Protein AF-A0AAV6DG03-F1 (afdb_monomer_lite)

pLDDT: mean 88.08, std 16.01, range [41.09, 98.75]

Structure (mmCIF, N/CA/C/O backbone):
data_AF-A0AAV6DG03-F1
#
_entry.id   AF-A0AAV6DG03-F1
#
loop_
_atom_site.group_PDB
_atom_site.id
_atom_site.type_symbol
_atom_site.label_atom_id
_atom_site.label_alt_id
_atom_site.label_comp_id
_atom_site.label_asym_id
_atom_site.label_entity_id
_atom_site.label_seq_id
_atom_site.pdbx_PDB_ins_code
_atom_site.Cartn_x
_atom_site.Cartn_y
_atom_site.Cartn_z
_atom_site.occupancy
_atom_site.B_iso_or_equiv
_atom_site.auth_seq_id
_atom_site.auth_comp_id
_atom_site.auth_asym_id
_atom_site.auth_atom_id
_atom_site.pdbx_PDB_model_num
ATOM 1 N N . MET A 1 1 ? -3.449 21.481 -20.543 1.00 41.09 1 MET A N 1
ATOM 2 C CA . MET A 1 1 ? -3.946 20.099 -20.385 1.00 41.09 1 MET A CA 1
ATOM 3 C C . MET A 1 1 ? -2.987 19.393 -19.448 1.00 41.09 1 MET A C 1
ATOM 5 O O . MET A 1 1 ? -1.796 19.455 -19.712 1.00 41.09 1 MET A O 1
ATOM 9 N N . SER A 1 2 ? -3.464 18.843 -18.330 1.00 46.25 2 SER A N 1
ATOM 10 C CA . SER A 1 2 ? -2.593 18.163 -17.365 1.00 46.25 2 SER A CA 1
ATOM 11 C C . SER A 1 2 ? -2.051 16.882 -17.987 1.00 46.25 2 SER A C 1
ATOM 13 O O . SER A 1 2 ? -2.810 15.956 -18.266 1.00 46.25 2 SER A O 1
ATOM 15 N N . GLU A 1 3 ? -0.747 16.858 -18.235 1.00 53.16 3 GLU A N 1
ATOM 16 C CA . GLU A 1 3 ? -0.017 15.680 -18.680 1.00 53.16 3 GLU A CA 1
ATOM 17 C C . GLU A 1 3 ? -0.141 14.615 -17.586 1.00 53.16 3 GLU A C 1
ATOM 19 O O . GLU A 1 3 ? 0.405 14.743 -16.490 1.00 53.16 3 GLU A O 1
ATOM 24 N N . THR A 1 4 ? -0.973 13.604 -17.827 1.00 53.41 4 THR A N 1
ATOM 25 C CA . THR A 1 4 ? -1.093 12.480 -16.901 1.00 53.41 4 THR A CA 1
ATOM 26 C C . THR A 1 4 ? 0.149 11.634 -17.123 1.00 53.41 4 THR A C 1
ATOM 28 O O . THR A 1 4 ? 0.356 11.140 -18.231 1.00 53.41 4 THR A O 1
ATOM 31 N N . ALA A 1 5 ? 1.008 11.528 -16.104 1.00 57.53 5 ALA A N 1
ATOM 32 C CA . ALA A 1 5 ? 2.220 10.720 -16.182 1.00 57.53 5 ALA A CA 1
ATOM 33 C C . ALA A 1 5 ? 1.890 9.323 -16.744 1.00 57.53 5 ALA A C 1
ATOM 35 O O . ALA A 1 5 ? 0.797 8.814 -16.462 1.00 57.53 5 ALA A O 1
ATOM 36 N N . PRO A 1 6 ? 2.798 8.698 -17.523 1.00 65.12 6 PRO A N 1
ATOM 37 C CA . PRO A 1 6 ? 2.581 7.359 -18.053 1.00 65.12 6 PRO A CA 1
ATOM 38 C C . PRO A 1 6 ? 2.090 6.452 -16.928 1.00 65.12 6 PRO A C 1
ATOM 40 O O . PRO A 1 6 ? 2.753 6.348 -15.894 1.00 65.12 6 PRO A O 1
ATOM 43 N N . GLY A 1 7 ? 0.898 5.868 -17.098 1.00 73.06 7 GLY A N 1
ATOM 44 C CA . GLY A 1 7 ? 0.299 5.026 -16.067 1.00 73.06 7 GLY A CA 1
ATOM 45 C C . GLY A 1 7 ? 1.304 3.965 -15.633 1.00 73.06 7 GLY A C 1
ATOM 46 O O . GLY A 1 7 ? 1.973 3.386 -16.486 1.00 73.06 7 GLY A O 1
ATOM 47 N N . VAL A 1 8 ? 1.443 3.757 -14.323 1.00 85.50 8 VAL A N 1
ATOM 48 C CA . VAL A 1 8 ? 2.392 2.805 -13.735 1.00 85.50 8 VAL A CA 1
ATOM 49 C C . VAL A 1 8 ? 1.636 1.490 -13.509 1.00 85.50 8 VAL A C 1
ATOM 51 O O . VAL A 1 8 ? 0.899 1.387 -12.528 1.00 85.50 8 VAL A O 1
ATOM 54 N N . PRO A 1 9 ? 1.720 0.498 -14.418 1.00 91.38 9 PRO A N 1
ATOM 55 C CA . PRO A 1 9 ? 0.895 -0.699 -14.320 1.00 91.38 9 PRO A CA 1
ATOM 56 C C . PRO A 1 9 ? 1.276 -1.507 -13.083 1.00 91.38 9 PRO A C 1
ATOM 58 O O . PRO A 1 9 ? 2.461 -1.720 -12.815 1.00 91.38 9 PRO A O 1
ATOM 61 N N . THR A 1 10 ? 0.285 -2.004 -12.354 1.00 94.12 10 THR A N 1
ATOM 62 C CA . THR A 1 10 ? 0.517 -2.942 -11.253 1.00 94.12 10 THR A CA 1
ATOM 63 C C . THR A 1 10 ? 0.890 -4.309 -11.823 1.00 94.12 10 THR A C 1
ATOM 65 O O . THR A 1 10 ? 0.160 -4.856 -12.646 1.00 94.12 10 THR A O 1
ATOM 68 N N . ILE A 1 11 ? 2.029 -4.851 -11.394 1.00 96.81 11 ILE A N 1
ATOM 69 C CA . ILE A 1 11 ? 2.459 -6.222 -11.709 1.00 96.81 11 ILE A CA 1
ATOM 70 C C . ILE A 1 11 ? 1.870 -7.189 -10.685 1.00 96.81 11 ILE A C 1
ATOM 72 O O . ILE A 1 11 ? 1.329 -8.225 -11.050 1.00 96.81 11 ILE A O 1
ATOM 76 N N . ASP A 1 12 ? 2.003 -6.845 -9.406 1.00 96.00 12 ASP A N 1
ATOM 77 C CA . ASP A 1 12 ? 1.563 -7.663 -8.281 1.00 96.00 12 ASP A CA 1
ATOM 78 C C . ASP A 1 12 ? 1.223 -6.768 -7.088 1.00 96.00 12 ASP A C 1
ATOM 80 O O . ASP A 1 12 ? 1.797 -5.686 -6.918 1.00 96.00 12 ASP A O 1
ATOM 84 N N . MET A 1 13 ? 0.296 -7.230 -6.255 1.00 96.19 13 MET A N 1
ATOM 85 C CA . MET A 1 13 ? -0.026 -6.605 -4.984 1.00 96.19 13 MET A CA 1
ATOM 86 C C . MET A 1 13 ? -0.445 -7.672 -3.980 1.00 96.19 13 MET A C 1
ATOM 88 O O . MET A 1 13 ? -1.416 -8.397 -4.190 1.00 96.19 13 MET A O 1
ATOM 92 N N . ARG A 1 14 ? 0.244 -7.694 -2.839 1.00 97.88 14 ARG A N 1
ATOM 93 C CA . ARG A 1 14 ? -0.147 -8.477 -1.669 1.00 97.88 14 ARG A CA 1
ATOM 94 C C . ARG A 1 14 ? -0.626 -7.546 -0.567 1.00 97.88 14 ARG A C 1
ATOM 96 O O . ARG A 1 14 ? 0.030 -6.549 -0.271 1.00 97.88 14 ARG A O 1
ATOM 103 N N . VAL A 1 15 ? -1.727 -7.926 0.075 1.00 98.25 15 VAL A N 1
ATOM 104 C CA . VAL A 1 15 ? -2.258 -7.258 1.265 1.00 98.25 15 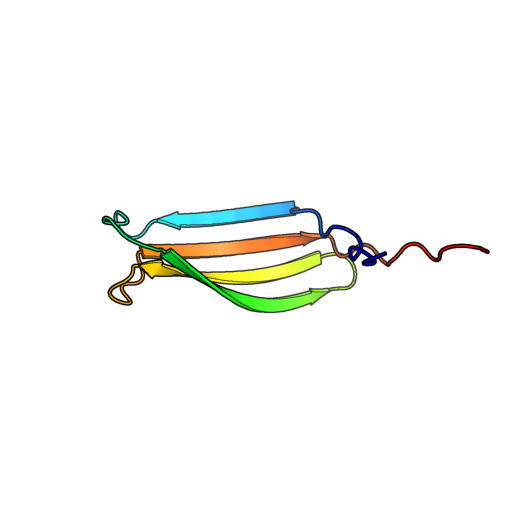VAL A CA 1
ATOM 105 C C . VAL A 1 15 ? -2.494 -8.295 2.354 1.00 98.25 15 VAL A C 1
ATOM 107 O O . VAL A 1 15 ? -3.144 -9.312 2.119 1.00 98.25 15 VAL A O 1
ATOM 110 N N . ASP A 1 16 ? -1.980 -8.014 3.544 1.00 98.50 16 ASP A N 1
ATOM 111 C CA . ASP A 1 16 ? -2.244 -8.772 4.758 1.00 98.50 16 ASP A CA 1
ATOM 112 C C . ASP A 1 16 ? -3.189 -7.946 5.647 1.00 98.50 16 ASP A C 1
ATOM 114 O O . ASP A 1 16 ? -2.831 -6.879 6.159 1.00 98.50 16 ASP A O 1
ATOM 118 N N . TYR A 1 17 ? -4.424 -8.429 5.810 1.00 97.88 17 TYR A N 1
ATOM 119 C CA . TYR A 1 17 ? -5.435 -7.806 6.666 1.00 97.88 17 TYR A CA 1
ATOM 120 C C . TYR A 1 17 ? -5.241 -8.265 8.108 1.00 97.88 17 TYR A C 1
ATOM 122 O O . TYR A 1 17 ? -5.424 -9.437 8.429 1.00 97.88 17 TYR A O 1
ATOM 130 N N . LEU A 1 18 ? -4.870 -7.334 8.982 1.00 98.00 18 LEU A N 1
ATOM 131 C CA . LEU A 1 18 ? -4.524 -7.636 10.371 1.00 98.00 18 LEU A CA 1
ATOM 132 C C . LEU A 1 18 ? -5.754 -7.595 11.279 1.00 98.00 18 LEU A C 1
ATOM 134 O O . LEU A 1 18 ? -5.837 -8.323 12.265 1.00 98.00 18 LEU A O 1
ATOM 138 N N . ARG A 1 19 ? -6.707 -6.715 10.963 1.00 96.19 19 ARG A N 1
ATOM 139 C CA . ARG A 1 19 ? -7.957 -6.543 11.708 1.00 96.19 19 ARG A CA 1
ATOM 140 C C . ARG A 1 19 ? -9.023 -5.869 10.843 1.00 96.19 19 ARG A C 1
ATOM 142 O O . ARG A 1 19 ? -8.674 -5.178 9.887 1.00 96.19 19 ARG A O 1
ATOM 149 N N . PRO A 1 20 ? -10.314 -6.015 11.187 1.00 95.00 20 PRO A N 1
ATOM 150 C CA . PRO A 1 20 ? -11.385 -5.317 10.490 1.00 95.00 20 PRO A CA 1
ATOM 151 C C . PRO A 1 20 ? -11.216 -3.797 10.571 1.00 95.00 20 PRO A C 1
ATOM 153 O O . PRO A 1 20 ? -11.010 -3.249 11.658 1.00 95.00 20 PRO A O 1
ATOM 156 N N . ALA A 1 21 ? -11.361 -3.120 9.435 1.00 89.81 21 ALA A N 1
ATOM 157 C CA . ALA A 1 21 ? -11.575 -1.681 9.410 1.00 89.81 21 ALA A CA 1
ATOM 158 C C . ALA A 1 21 ? -12.960 -1.377 10.000 1.00 89.81 21 ALA A C 1
ATOM 160 O O . ALA A 1 21 ? -13.968 -1.931 9.558 1.00 89.81 21 ALA A O 1
ATOM 161 N N . ARG A 1 22 ? -13.006 -0.533 11.034 1.00 85.75 22 ARG A N 1
ATOM 162 C CA . ARG A 1 22 ? -14.263 -0.008 11.590 1.00 85.75 22 ARG A CA 1
ATOM 163 C C . ARG A 1 22 ? -14.749 1.170 10.735 1.00 85.75 22 ARG A C 1
ATOM 165 O O . ARG A 1 22 ? -14.095 1.540 9.766 1.00 85.75 22 ARG A O 1
ATOM 172 N N . GLN A 1 23 ? -15.905 1.743 11.070 1.00 88.81 23 GLN A N 1
ATOM 173 C CA . GLN A 1 23 ? -16.413 2.935 10.383 1.00 88.81 23 GLN A CA 1
ATOM 174 C C . GLN A 1 23 ? -15.406 4.093 10.405 1.00 88.81 23 GLN A C 1
ATOM 176 O O . GLN A 1 23 ? -14.725 4.309 11.408 1.00 88.81 23 GLN A O 1
ATOM 181 N N . GLY A 1 24 ? -15.402 4.867 9.320 1.00 93.31 24 GLY A N 1
ATOM 182 C CA . GLY A 1 24 ? -14.578 6.059 9.149 1.00 93.31 24 GLY A CA 1
ATOM 183 C C . GLY A 1 24 ? -13.553 5.910 8.030 1.00 93.31 24 GLY A C 1
ATOM 184 O O . GLY A 1 24 ? -13.511 4.899 7.327 1.00 93.31 24 GLY A O 1
ATOM 185 N N . ASP A 1 25 ? -12.733 6.945 7.877 1.00 96.81 25 ASP A N 1
ATOM 186 C CA . ASP A 1 25 ? -11.731 7.007 6.821 1.00 96.81 25 ASP A CA 1
ATOM 187 C C . ASP A 1 25 ? -10.551 6.071 7.105 1.00 96.81 25 ASP A C 1
ATOM 189 O O . ASP A 1 25 ? -10.129 5.873 8.250 1.00 96.81 25 ASP A O 1
ATOM 193 N N . LEU A 1 26 ? -9.986 5.524 6.030 1.00 97.62 26 LEU A N 1
ATOM 194 C CA . LEU A 1 26 ? -8.718 4.810 6.054 1.00 97.62 26 LEU A CA 1
ATOM 195 C C . LEU A 1 26 ? -7.639 5.679 5.414 1.00 97.62 26 LEU A C 1
ATOM 197 O O . LEU A 1 26 ? -7.820 6.209 4.321 1.00 97.62 26 LEU A O 1
ATOM 201 N N . THR A 1 27 ? -6.488 5.774 6.070 1.00 98.12 27 THR A N 1
ATOM 202 C CA . THR A 1 27 ? -5.295 6.428 5.531 1.00 98.12 27 THR A CA 1
ATOM 203 C C . THR A 1 27 ? -4.276 5.369 5.134 1.00 98.12 27 THR A C 1
ATOM 205 O O . THR A 1 27 ? -3.794 4.619 5.982 1.00 98.12 27 THR A O 1
ATOM 208 N N . ALA A 1 28 ? -3.933 5.319 3.847 1.00 98.00 28 ALA A N 1
ATOM 209 C CA . ALA A 1 28 ? -2.860 4.480 3.326 1.00 98.00 28 ALA A CA 1
ATOM 210 C C . ALA A 1 28 ? -1.598 5.321 3.103 1.00 98.00 28 ALA A C 1
ATOM 212 O O . ALA A 1 28 ? -1.630 6.314 2.376 1.00 98.00 28 ALA A O 1
ATOM 213 N N . VAL A 1 29 ? -0.480 4.916 3.703 1.00 98.19 29 VAL A N 1
ATOM 214 C CA . VAL A 1 29 ? 0.821 5.570 3.535 1.00 98.19 29 VAL A CA 1
ATOM 215 C C . VAL A 1 29 ? 1.776 4.594 2.871 1.00 98.19 29 VAL A C 1
ATOM 217 O O . VAL A 1 29 ? 2.123 3.560 3.440 1.00 98.19 29 VAL A O 1
ATOM 220 N N . GLY A 1 30 ? 2.188 4.933 1.651 1.00 96.81 30 GLY A N 1
ATOM 221 C CA . GLY A 1 30 ? 3.174 4.177 0.892 1.00 96.81 30 GLY A CA 1
ATOM 222 C C . GLY A 1 30 ? 4.594 4.677 1.139 1.00 96.81 30 GLY A C 1
ATOM 223 O O . GLY A 1 30 ? 4.848 5.881 1.142 1.00 96.81 30 GLY A O 1
ATOM 224 N N . LYS A 1 31 ? 5.537 3.750 1.279 1.00 97.50 31 LYS A N 1
ATOM 225 C CA . LYS A 1 31 ? 6.974 4.010 1.261 1.00 97.50 31 LYS A CA 1
ATOM 226 C C . LYS A 1 31 ? 7.599 3.271 0.090 1.00 97.50 31 LYS A C 1
ATOM 228 O O . LYS A 1 31 ? 7.556 2.043 0.013 1.00 97.50 31 LYS A O 1
ATOM 233 N N . THR A 1 32 ? 8.239 4.017 -0.800 1.00 96.75 32 THR A N 1
ATOM 234 C CA . THR A 1 32 ? 9.025 3.425 -1.880 1.00 96.75 32 THR A CA 1
ATOM 235 C C . THR A 1 32 ? 10.189 2.631 -1.298 1.00 96.75 32 THR A C 1
ATOM 237 O O . THR A 1 32 ? 11.024 3.169 -0.572 1.00 96.75 32 THR A O 1
ATOM 240 N N . VAL A 1 33 ? 10.247 1.346 -1.636 1.00 97.81 33 VAL A N 1
ATOM 241 C CA . VAL A 1 33 ? 11.349 0.447 -1.275 1.00 97.81 33 VAL A CA 1
ATOM 242 C C . VAL A 1 33 ? 12.427 0.504 -2.351 1.00 97.81 33 VAL A C 1
ATOM 244 O O . VAL A 1 33 ? 13.617 0.540 -2.050 1.00 97.81 33 VAL A O 1
ATOM 247 N N . ARG A 1 34 ? 12.012 0.529 -3.623 1.00 96.00 34 ARG A N 1
ATOM 248 C CA . ARG A 1 34 ? 12.915 0.562 -4.775 1.00 96.00 34 ARG A CA 1
ATOM 249 C C . ARG A 1 34 ? 12.255 1.237 -5.969 1.00 96.00 34 ARG A C 1
ATOM 251 O O . ARG A 1 34 ? 11.143 0.871 -6.334 1.00 96.00 34 ARG A O 1
ATOM 258 N N . VAL A 1 35 ? 12.994 2.115 -6.644 1.00 94.19 35 VAL A N 1
ATOM 259 C CA . VAL A 1 35 ? 12.655 2.602 -7.990 1.00 94.19 35 VAL A CA 1
ATOM 260 C C . VAL A 1 35 ? 13.575 1.910 -8.987 1.00 94.19 35 VAL A C 1
ATOM 262 O O . VAL A 1 35 ? 14.777 2.171 -9.019 1.00 94.19 35 VAL A O 1
ATOM 265 N N . GLY A 1 36 ? 13.043 0.959 -9.751 1.00 92.38 36 GLY A N 1
ATOM 266 C CA . GLY A 1 36 ? 13.825 0.207 -10.733 1.00 92.38 36 GLY A CA 1
ATOM 267 C C . GLY A 1 36 ? 13.521 0.620 -12.167 1.00 92.38 36 GLY A C 1
ATOM 268 O O . GLY A 1 36 ? 12.469 1.182 -12.452 1.00 92.38 36 GLY A O 1
ATOM 269 N N . LYS A 1 37 ? 14.435 0.281 -13.086 1.00 90.06 37 LYS A N 1
ATOM 270 C CA . LYS A 1 37 ? 14.289 0.545 -14.532 1.00 90.06 37 LYS A CA 1
ATOM 271 C C . LYS A 1 37 ? 13.149 -0.234 -15.195 1.00 90.06 37 LYS A C 1
ATOM 273 O O . LYS A 1 37 ? 12.676 0.183 -16.240 1.00 90.06 37 LYS A O 1
ATOM 278 N N . THR A 1 38 ? 12.758 -1.363 -14.606 1.00 92.44 38 THR A N 1
ATOM 279 C CA . THR A 1 38 ? 11.693 -2.242 -15.121 1.00 92.44 38 THR A C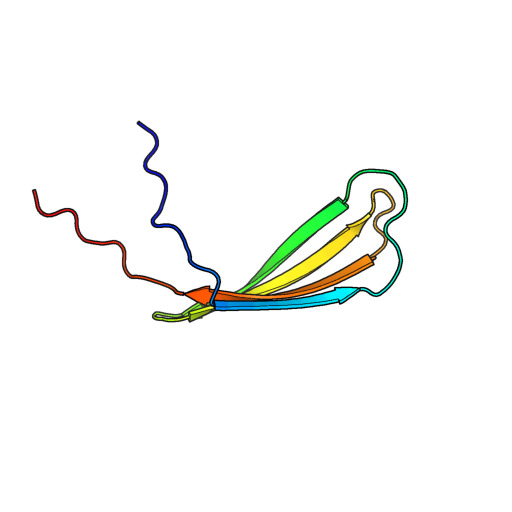A 1
ATOM 280 C C . THR A 1 38 ? 10.603 -2.470 -14.082 1.00 92.44 38 THR A C 1
ATOM 282 O O . THR A 1 38 ? 9.436 -2.535 -14.443 1.00 92.44 38 THR A O 1
ATOM 285 N N . VAL A 1 39 ? 10.973 -2.578 -12.801 1.00 95.31 39 VAL A N 1
ATOM 286 C CA . VAL A 1 39 ? 10.041 -2.818 -11.692 1.00 95.31 39 VAL A CA 1
ATOM 287 C C . VAL A 1 39 ? 10.374 -1.895 -10.527 1.00 95.31 39 VAL A C 1
ATOM 289 O O . VAL A 1 39 ? 11.535 -1.826 -10.114 1.00 95.31 39 VAL A O 1
ATOM 292 N N . SER A 1 40 ? 9.362 -1.231 -9.981 1.00 96.56 40 SER A N 1
ATOM 293 C CA . SER A 1 40 ? 9.426 -0.484 -8.723 1.00 96.56 40 SER A CA 1
ATOM 294 C C . SER A 1 40 ? 8.611 -1.190 -7.644 1.00 96.56 40 SER A C 1
ATOM 296 O O . SER A 1 40 ? 7.633 -1.868 -7.946 1.00 96.56 40 SER A O 1
ATOM 298 N N . VAL A 1 41 ? 9.025 -1.047 -6.387 1.00 97.69 41 VAL A N 1
ATOM 299 C CA . VAL A 1 41 ? 8.410 -1.719 -5.235 1.00 97.69 41 VAL A CA 1
ATOM 300 C C . VAL A 1 41 ? 8.094 -0.688 -4.162 1.00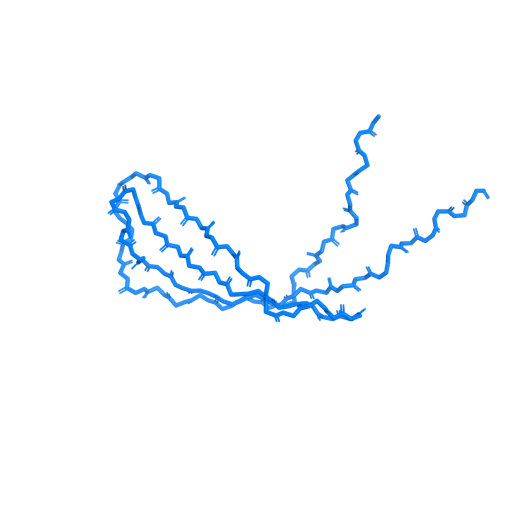 97.69 41 VAL A C 1
ATOM 302 O O . VAL A 1 41 ? 8.946 0.148 -3.843 1.00 97.69 41 VAL A O 1
ATOM 305 N N . ALA A 1 42 ? 6.897 -0.769 -3.585 1.00 98.19 42 ALA A N 1
ATOM 306 C CA . ALA A 1 42 ? 6.486 0.038 -2.443 1.00 98.19 42 ALA A CA 1
ATOM 307 C C . ALA A 1 42 ? 5.840 -0.830 -1.358 1.00 98.19 42 ALA A C 1
ATOM 309 O O . ALA A 1 42 ? 5.058 -1.730 -1.668 1.00 98.19 42 ALA A O 1
ATOM 310 N N . ASP A 1 43 ? 6.155 -0.514 -0.105 1.00 98.56 43 ASP A N 1
ATOM 311 C CA . ASP A 1 43 ? 5.453 -1.020 1.074 1.00 98.56 43 ASP A CA 1
ATOM 312 C C . ASP A 1 43 ? 4.362 -0.023 1.464 1.00 98.56 43 ASP A C 1
ATOM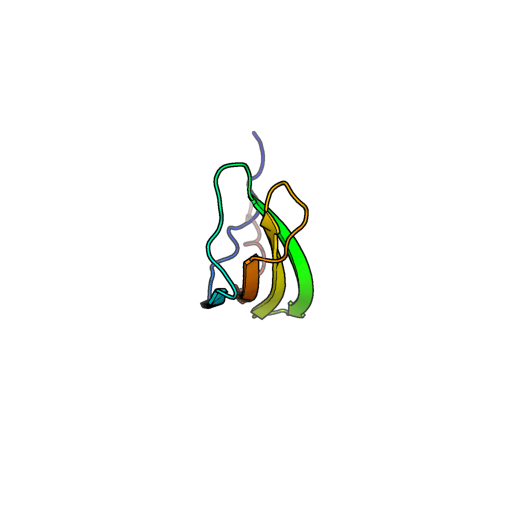 314 O O . ASP A 1 43 ? 4.517 1.180 1.251 1.00 98.56 43 ASP A O 1
ATOM 318 N N . VAL A 1 44 ? 3.255 -0.507 2.020 1.00 98.62 44 VAL A N 1
ATOM 319 C CA . VAL A 1 44 ? 2.101 0.314 2.396 1.00 98.62 44 VAL A CA 1
ATOM 320 C C . VAL A 1 44 ? 1.616 -0.078 3.783 1.00 98.62 44 VAL A C 1
ATOM 322 O O . VAL A 1 44 ? 1.397 -1.255 4.067 1.00 98.62 44 VAL A O 1
ATOM 325 N N . GLU A 1 45 ? 1.391 0.922 4.628 1.00 98.62 45 GLU A N 1
ATOM 326 C CA . GLU A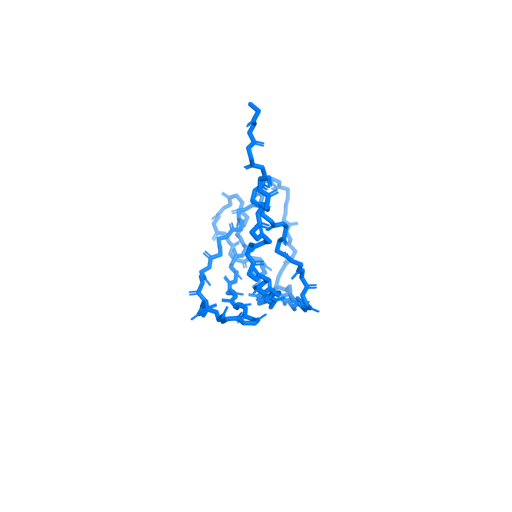 1 45 ? 0.629 0.783 5.866 1.00 98.62 45 GLU A CA 1
ATOM 327 C C . GLU A 1 45 ? -0.752 1.408 5.694 1.00 98.62 45 GLU A C 1
ATOM 329 O O . GLU A 1 45 ? -0.868 2.521 5.180 1.00 98.62 45 GLU A O 1
ATOM 334 N N . ILE A 1 46 ? -1.796 0.720 6.158 1.00 98.44 46 ILE A N 1
ATOM 335 C CA . ILE A 1 46 ? -3.168 1.232 6.157 1.00 98.44 46 ILE A CA 1
ATOM 336 C C . ILE A 1 46 ? -3.639 1.367 7.598 1.00 98.44 46 ILE A C 1
ATOM 338 O O . ILE A 1 46 ? -3.665 0.388 8.349 1.00 98.44 46 ILE A O 1
ATOM 342 N N . ARG A 1 47 ? -4.024 2.583 7.982 1.00 98.31 47 ARG A N 1
ATOM 343 C CA . ARG A 1 47 ? -4.502 2.922 9.323 1.00 98.31 47 ARG A CA 1
ATOM 344 C C . ARG A 1 47 ? -5.933 3.439 9.273 1.00 98.31 47 ARG A C 1
ATOM 346 O O . ARG A 1 47 ? -6.295 4.118 8.319 1.00 98.31 47 ARG A O 1
ATOM 353 N N . ASP A 1 48 ? -6.737 3.116 10.280 1.00 97.44 48 ASP A N 1
ATOM 354 C CA . ASP A 1 48 ? -8.067 3.715 10.434 1.00 97.44 48 ASP A CA 1
ATOM 355 C C . ASP A 1 48 ? -7.999 5.133 11.026 1.00 97.44 48 ASP A C 1
ATOM 357 O O . ASP A 1 48 ? -6.924 5.622 11.388 1.00 97.44 48 ASP A O 1
ATOM 361 N N . ALA A 1 49 ? -9.157 5.781 11.162 1.00 95.75 49 ALA A N 1
ATOM 362 C CA . ALA A 1 49 ? -9.291 7.125 11.725 1.00 95.75 49 ALA A CA 1
ATOM 363 C C . ALA A 1 49 ? -8.746 7.278 13.164 1.00 95.75 49 ALA A C 1
ATOM 365 O O . ALA A 1 49 ? -8.451 8.392 13.590 1.00 95.75 49 ALA A O 1
ATOM 366 N N . SER A 1 50 ? -8.579 6.182 13.914 1.00 95.12 50 SER A N 1
ATOM 367 C CA . SER A 1 50 ? -7.953 6.183 15.246 1.00 95.12 50 SER A CA 1
ATOM 368 C C . SER A 1 50 ? -6.430 5.980 15.206 1.00 95.12 50 SER A C 1
ATOM 370 O O . SER A 1 50 ? -5.788 5.869 16.249 1.00 95.12 50 SER A O 1
ATOM 372 N N . GLY A 1 51 ? -5.830 5.907 14.011 1.00 95.44 51 GLY A N 1
ATOM 373 C CA . GLY A 1 51 ? -4.401 5.641 13.809 1.00 95.44 51 GLY A CA 1
ATOM 374 C C . GLY A 1 51 ? -4.028 4.160 13.923 1.00 95.44 51 GLY A C 1
ATOM 375 O O . GLY A 1 51 ? -2.846 3.792 13.890 1.00 95.44 51 GLY A O 1
ATOM 376 N N . THR A 1 52 ? -5.027 3.290 14.039 1.00 96.88 52 THR A N 1
ATOM 377 C CA . THR A 1 52 ? -4.863 1.855 14.223 1.00 96.88 52 THR A CA 1
ATOM 378 C C . THR A 1 52 ? -4.438 1.212 12.898 1.00 96.88 52 THR A C 1
ATOM 380 O O . THR A 1 52 ? -5.177 1.268 11.928 1.00 96.88 52 THR A O 1
ATOM 383 N N . LEU A 1 53 ? -3.262 0.572 12.836 1.00 97.88 53 LEU A N 1
ATOM 384 C CA . LEU A 1 53 ? -2.813 -0.225 11.680 1.00 97.88 53 LEU A CA 1
ATOM 385 C C . LEU A 1 53 ? -3.735 -1.426 11.412 1.00 97.88 53 LEU A C 1
ATOM 387 O O . LEU A 1 53 ? -3.700 -2.388 12.178 1.00 97.88 53 LEU A O 1
ATOM 391 N N . VAL A 1 54 ? -4.541 -1.384 10.355 1.00 98.44 54 VAL A N 1
ATOM 392 C CA . VAL A 1 54 ? -5.543 -2.415 10.029 1.00 98.44 54 VAL A CA 1
ATOM 393 C C . VAL A 1 54 ? -5.092 -3.388 8.946 1.00 98.44 54 VAL A C 1
ATOM 395 O O . VAL A 1 54 ? -5.517 -4.542 8.945 1.00 98.44 54 VAL A O 1
ATOM 398 N N . ALA A 1 55 ? -4.203 -2.951 8.060 1.00 98.62 55 ALA A N 1
ATOM 399 C CA . ALA A 1 55 ? -3.620 -3.783 7.021 1.00 98.62 55 ALA A CA 1
ATOM 400 C C . ALA A 1 55 ? -2.224 -3.281 6.652 1.00 98.62 55 ALA A C 1
ATOM 402 O O . ALA A 1 55 ? -1.892 -2.106 6.837 1.00 98.62 55 ALA A O 1
ATOM 403 N N . VAL A 1 56 ? -1.424 -4.186 6.107 1.00 98.75 56 VAL A N 1
ATOM 404 C CA . VAL A 1 56 ? -0.141 -3.876 5.475 1.00 98.75 56 VAL A CA 1
ATOM 405 C C . VAL A 1 56 ? -0.129 -4.471 4.080 1.00 98.75 56 VAL A C 1
ATOM 407 O O . VAL A 1 56 ? -0.830 -5.444 3.805 1.00 98.75 56 VAL A O 1
ATOM 410 N N . GLY A 1 57 ? 0.654 -3.893 3.182 1.00 98.44 57 GLY A N 1
ATOM 411 C CA . GLY A 1 57 ? 0.772 -4.417 1.835 1.00 98.44 57 GLY A CA 1
ATOM 412 C C . GLY A 1 57 ? 2.109 -4.114 1.193 1.00 98.44 57 GLY A C 1
ATOM 413 O O . GLY A 1 57 ? 2.869 -3.259 1.645 1.00 98.44 57 GLY A O 1
ATOM 414 N N . ARG A 1 58 ? 2.367 -4.826 0.103 1.00 98.50 58 ARG A N 1
ATOM 415 C CA . ARG A 1 58 ? 3.470 -4.565 -0.813 1.00 98.50 58 ARG A CA 1
ATOM 416 C C . ARG A 1 58 ? 2.942 -4.635 -2.230 1.00 98.50 58 ARG A C 1
ATOM 418 O O . ARG A 1 58 ? 2.202 -5.555 -2.573 1.00 98.50 58 ARG A O 1
ATOM 425 N N . ALA A 1 59 ? 3.358 -3.682 -3.049 1.00 97.69 59 ALA A N 1
ATOM 426 C CA . ALA A 1 59 ? 3.008 -3.642 -4.456 1.00 97.69 59 ALA A CA 1
ATOM 427 C C . ALA A 1 59 ? 4.262 -3.548 -5.323 1.00 97.69 59 ALA A C 1
ATOM 429 O O . ALA A 1 59 ? 5.205 -2.811 -5.012 1.00 97.69 59 ALA A O 1
ATOM 430 N N . CYS A 1 60 ? 4.244 -4.301 -6.418 1.00 97.81 60 CYS A N 1
ATOM 431 C CA . CYS A 1 60 ? 5.221 -4.233 -7.489 1.00 97.81 60 CYS A CA 1
ATOM 432 C C . CYS A 1 60 ? 4.566 -3.585 -8.703 1.00 97.81 60 CYS A C 1
ATOM 434 O O . CYS A 1 60 ? 3.502 -4.012 -9.151 1.00 97.81 60 CYS A O 1
ATOM 436 N N . TYR A 1 61 ? 5.232 -2.591 -9.270 1.00 95.88 61 TYR A N 1
ATOM 437 C CA . TYR A 1 61 ? 4.747 -1.847 -10.420 1.00 95.88 61 TYR A CA 1
ATOM 438 C C . TYR A 1 61 ? 5.748 -1.922 -11.561 1.00 95.88 61 TYR A C 1
ATOM 440 O O . TYR A 1 61 ? 6.957 -1.891 -11.325 1.00 95.88 61 TYR A O 1
ATOM 448 N N . ALA A 1 62 ? 5.268 -1.987 -12.798 1.00 94.12 62 ALA A N 1
ATOM 449 C CA . ALA A 1 62 ? 6.129 -1.836 -13.957 1.00 94.12 62 ALA A CA 1
ATOM 450 C C . ALA A 1 62 ? 6.591 -0.377 -14.062 1.00 94.12 62 ALA A C 1
ATOM 452 O O . ALA A 1 62 ? 5.808 0.548 -13.873 1.00 94.12 62 ALA A O 1
ATOM 453 N N . SER A 1 63 ? 7.862 -0.179 -14.401 1.00 90.50 63 SER A N 1
ATOM 454 C CA . SER A 1 63 ? 8.474 1.134 -14.625 1.00 90.50 63 SER A CA 1
ATOM 455 C C . SER A 1 63 ? 8.726 1.346 -16.120 1.00 90.50 63 SER A C 1
ATOM 457 O O . SER A 1 63 ? 9.879 1.282 -16.556 1.00 90.50 63 SER A O 1
ATOM 459 N N . PRO A 1 64 ? 7.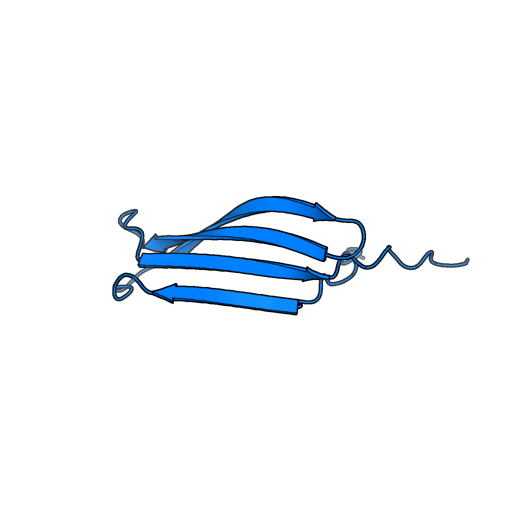689 1.529 -16.955 1.00 77.56 64 PRO A N 1
ATOM 460 C CA . PRO A 1 64 ? 7.916 1.822 -18.358 1.00 77.56 64 PRO A CA 1
ATOM 461 C C . PRO A 1 64 ? 8.687 3.138 -18.472 1.00 77.56 64 PRO A C 1
ATOM 463 O O . PRO A 1 64 ? 8.374 4.123 -17.801 1.00 77.56 64 PRO A O 1
ATOM 466 N N . ARG A 1 65 ? 9.703 3.168 -19.341 1.00 71.75 65 ARG A N 1
ATOM 467 C CA . ARG A 1 65 ? 10.278 4.448 -19.758 1.00 71.75 65 ARG A CA 1
ATOM 468 C C . ARG A 1 65 ? 9.154 5.276 -20.389 1.00 71.75 65 ARG A C 1
ATOM 470 O O . ARG A 1 65 ? 8.386 4.702 -21.169 1.00 71.75 65 ARG A O 1
ATOM 477 N N . PRO A 1 66 ? 9.042 6.579 -20.075 1.00 66.50 66 PRO A N 1
ATOM 478 C CA . PRO A 1 66 ? 8.145 7.458 -20.809 1.00 66.50 66 PRO A CA 1
ATOM 479 C C . PRO A 1 66 ? 8.392 7.261 -22.305 1.00 66.50 66 PRO A C 1
ATOM 481 O O . PRO A 1 66 ? 9.548 7.220 -22.734 1.00 66.50 66 PRO A O 1
ATOM 484 N N . LYS A 1 67 ? 7.329 7.052 -23.089 1.00 59.09 67 LYS A N 1
ATOM 485 C CA . LYS A 1 67 ? 7.479 7.062 -24.544 1.00 59.09 67 LYS A CA 1
ATOM 486 C C . LYS A 1 67 ? 7.942 8.468 -24.913 1.00 59.09 67 LYS A C 1
ATOM 488 O O . LYS A 1 67 ? 7.258 9.425 -24.565 1.00 59.09 67 LYS A O 1
ATOM 493 N N . GLU A 1 68 ? 9.096 8.590 -25.563 1.00 59.38 68 GLU A N 1
ATOM 494 C CA . GLU A 1 68 ? 9.484 9.850 -26.190 1.00 59.38 68 GLU A CA 1
ATOM 495 C C . GLU A 1 68 ? 8.393 10.202 -27.201 1.00 59.38 68 GLU A C 1
ATOM 497 O O . GLU A 1 68 ? 8.144 9.453 -28.148 1.00 59.38 68 GLU A O 1
ATOM 502 N N . THR A 1 69 ? 7.686 11.302 -26.962 1.00 55.50 69 THR A N 1
ATOM 503 C CA . THR A 1 69 ? 6.768 11.870 -27.943 1.00 55.50 69 THR A CA 1
ATOM 504 C C . THR A 1 69 ? 7.632 12.408 -29.077 1.00 55.50 69 THR A C 1
ATOM 506 O O . THR A 1 69 ? 8.208 13.486 -28.963 1.00 55.50 69 THR A O 1
ATOM 509 N N . THR A 1 70 ? 7.805 11.625 -30.141 1.00 52.78 70 THR A N 1
ATOM 510 C CA . THR A 1 70 ? 8.406 12.117 -31.383 1.00 52.78 70 THR A CA 1
ATOM 511 C C . THR A 1 70 ? 7.510 13.232 -31.926 1.00 52.78 70 THR A C 1
ATOM 513 O O . THR A 1 70 ? 6.321 12.998 -32.146 1.00 52.78 70 THR A O 1
ATOM 516 N N . SER A 1 71 ? 8.078 14.438 -32.047 1.00 51.62 71 SER A N 1
ATOM 517 C CA . SER A 1 71 ? 7.473 15.593 -32.728 1.00 51.62 71 SER A CA 1
ATOM 518 C C . SER A 1 71 ? 7.211 15.319 -34.201 1.00 51.62 71 SER A C 1
ATOM 520 O O . SER A 1 71 ? 8.008 14.569 -34.808 1.00 51.62 71 SER A O 1
#

Sequence (71 aa):
MSETAPGVPTIDMRVDYLRPARQGDLTAVGKTVRVGKTVSVADVEIRDASGTLVAVGRACYASPRPKETTS

Foldseek 3Di:
DDDDFDDWAWPDKDKDFPADADDADKDKDWDWPDDDQFKTKIKIFIAGPVRHGGMIMMTITTNDDPPPPDD

Secondary structure (DSSP, 8-state):
----PPP--EEEEEEEE-S---SS-EEEEEEEEE--SSEEEEEEEEEETTS-EEEEEEEEEE-PPPP----

Radius of gyration: 15.78 Å; chains: 1; bounding box: 31×29×48 Å